Protein AF-A0A9X5C6F0-F1 (afdb_monomer)

Sequence (160 aa):
MSKVSIIMPSYNKELYISQAIDSILRQSFKDFELLIIDDVSSDNSVEIIKSYSDKRIRFFQNKDNLGMASTRNIGLSEAKGEYIALLDADDISTEDRLEKEVLFLDQCKDIDIVFGKFQEIDENNVIKELYHTPLKNPLFIKAKLLVKDVIPNGSCMYRK

Secondary structure (DSSP, 8-state):
--SEEEEEEESS-TTTHHHHHHHHHT-S--SEEEEEEE---SSTHHHHHHH---TTEEEEE-SS--HHHHHHHHHHHH--SSEEEE--TT----TTHHHHHHHHHHH-TT--EEE----EE-TT-PEE----PPP--HHHHHHHHTTS--S-GGGEEEE-

Structure (mmCIF, N/CA/C/O backbone):
data_AF-A0A9X5C6F0-F1
#
_entry.id   AF-A0A9X5C6F0-F1
#
loop_
_atom_site.group_PDB
_atom_site.id
_atom_site.type_symbol
_atom_site.label_atom_id
_atom_site.label_alt_id
_atom_site.label_comp_id
_atom_site.label_asym_id
_atom_site.label_entity_id
_atom_site.label_seq_id
_atom_site.pdbx_PDB_ins_code
_atom_site.Cartn_x
_atom_site.Cartn_y
_atom_site.Cartn_z
_atom_site.occupancy
_atom_site.B_iso_or_equiv
_atom_site.auth_seq_id
_atom_site.auth_comp_id
_atom_site.auth_asym_id
_atom_site.auth_atom_id
_atom_site.pdbx_PDB_model_num
ATOM 1 N N . MET A 1 1 ? -6.712 -15.909 8.824 1.00 74.00 1 MET A N 1
ATOM 2 C CA . MET A 1 1 ? -7.057 -14.726 8.010 1.00 74.00 1 MET A CA 1
ATOM 3 C C . MET A 1 1 ? -6.303 -13.567 8.620 1.00 74.00 1 MET A C 1
ATOM 5 O O . MET A 1 1 ? -6.266 -13.531 9.842 1.00 74.00 1 MET A O 1
ATOM 9 N N . SER A 1 2 ? -5.645 -12.737 7.812 1.00 90.44 2 SER A N 1
ATOM 10 C CA . SER A 1 2 ? -4.896 -11.577 8.315 1.00 90.44 2 SER A CA 1
ATOM 11 C C . SER A 1 2 ? -5.856 -10.465 8.741 1.00 90.44 2 SER A C 1
ATOM 13 O O . SER A 1 2 ? -6.949 -10.382 8.183 1.00 90.44 2 SER A O 1
ATOM 15 N N . LYS A 1 3 ? -5.474 -9.597 9.683 1.00 97.88 3 LYS A N 1
ATOM 16 C CA . LYS A 1 3 ? -6.291 -8.431 10.075 1.00 97.88 3 LYS A CA 1
ATOM 17 C C . LYS A 1 3 ? -6.229 -7.311 9.032 1.00 97.88 3 LYS A C 1
ATOM 19 O O . LYS A 1 3 ? -7.262 -6.731 8.706 1.00 97.88 3 LYS A O 1
ATOM 24 N N . VAL A 1 4 ? -5.043 -7.036 8.485 1.00 98.69 4 VAL A N 1
ATOM 25 C CA . VAL A 1 4 ? -4.812 -5.977 7.484 1.00 98.69 4 VAL A CA 1
ATOM 26 C C . VAL A 1 4 ? -4.348 -6.577 6.154 1.00 98.69 4 VAL A C 1
ATOM 28 O O . VAL A 1 4 ? -3.427 -7.393 6.136 1.00 98.69 4 VAL A O 1
ATOM 31 N N . SER A 1 5 ? -4.929 -6.138 5.039 1.00 98.81 5 SER A N 1
ATOM 32 C CA . SER A 1 5 ? -4.351 -6.308 3.701 1.00 98.81 5 SER A CA 1
ATOM 33 C C . SER A 1 5 ? -3.757 -4.985 3.235 1.00 98.81 5 SER A C 1
ATOM 35 O O . SER A 1 5 ? -4.477 -3.998 3.097 1.00 98.81 5 SER A O 1
ATOM 37 N N . ILE A 1 6 ? -2.455 -4.964 2.967 1.00 98.69 6 ILE A N 1
ATOM 38 C CA . ILE A 1 6 ? -1.789 -3.828 2.330 1.00 98.69 6 ILE A CA 1
ATOM 39 C C . ILE A 1 6 ? -1.828 -4.051 0.820 1.00 98.69 6 ILE A C 1
ATOM 41 O O . ILE A 1 6 ? -1.428 -5.117 0.358 1.00 98.69 6 ILE A O 1
ATOM 45 N N . ILE A 1 7 ? -2.296 -3.067 0.054 1.00 98.56 7 ILE A N 1
ATOM 46 C CA . ILE A 1 7 ? -2.312 -3.112 -1.413 1.00 98.56 7 ILE A CA 1
ATOM 47 C C . ILE A 1 7 ? -1.238 -2.172 -1.949 1.00 98.56 7 ILE A C 1
ATOM 49 O O . ILE A 1 7 ? -1.318 -0.960 -1.739 1.00 98.56 7 ILE A O 1
ATOM 53 N N . MET A 1 8 ? -0.285 -2.746 -2.682 1.00 98.50 8 MET A N 1
ATOM 54 C CA . MET A 1 8 ? 0.844 -2.055 -3.293 1.00 98.50 8 MET A CA 1
ATOM 55 C C . MET A 1 8 ? 0.853 -2.287 -4.811 1.00 98.50 8 MET A C 1
ATOM 57 O O . MET A 1 8 ? 1.352 -3.317 -5.276 1.00 98.50 8 MET A O 1
ATOM 61 N N . PRO A 1 9 ? 0.268 -1.376 -5.610 1.00 98.00 9 PRO A N 1
ATOM 62 C CA . PRO A 1 9 ? 0.422 -1.420 -7.058 1.00 98.00 9 PRO A CA 1
ATOM 63 C C . PRO A 1 9 ? 1.853 -1.015 -7.447 1.00 98.00 9 PRO A C 1
ATOM 65 O O . PRO A 1 9 ? 2.397 -0.054 -6.905 1.00 98.00 9 PRO A O 1
ATOM 68 N N . SER A 1 10 ? 2.448 -1.720 -8.407 1.00 98.19 10 SER A N 1
ATOM 69 C CA . SER A 1 10 ? 3.806 -1.467 -8.898 1.00 98.19 10 SER A CA 1
ATOM 70 C C . SER A 1 10 ? 3.829 -1.377 -10.421 1.00 98.19 10 SER A C 1
ATOM 72 O O . SER A 1 10 ? 3.215 -2.196 -11.098 1.00 98.19 10 SER A O 1
ATOM 74 N N . TYR A 1 11 ? 4.545 -0.391 -10.958 1.00 98.38 11 TYR A N 1
ATOM 75 C CA . TYR A 1 11 ? 4.867 -0.289 -12.382 1.00 98.38 11 TYR A CA 1
ATOM 76 C C . TYR A 1 11 ? 6.162 0.501 -12.560 1.00 98.38 11 TYR A C 1
ATOM 78 O O . TYR A 1 11 ? 6.184 1.704 -12.288 1.00 98.38 11 TYR A O 1
ATOM 86 N N . ASN A 1 12 ? 7.219 -0.172 -13.007 1.00 98.31 12 ASN A N 1
ATOM 87 C CA . ASN A 1 12 ? 8.555 0.384 -13.204 1.00 98.31 12 ASN A CA 1
ATOM 88 C C . ASN A 1 12 ? 9.087 1.156 -11.976 1.00 98.31 12 ASN A C 1
ATOM 90 O O . ASN A 1 12 ? 9.307 2.371 -12.025 1.00 98.31 12 ASN A O 1
ATOM 94 N N . LYS A 1 13 ? 9.211 0.460 -10.840 1.00 97.75 13 LYS A N 1
ATOM 95 C CA . LYS A 1 13 ? 9.610 1.002 -9.532 1.00 97.75 13 LYS A CA 1
ATOM 96 C C . LYS A 1 13 ? 10.895 0.378 -8.986 1.00 97.75 13 LYS A C 1
ATOM 98 O O . LYS A 1 13 ? 11.084 0.373 -7.770 1.00 97.75 13 LYS A O 1
ATOM 103 N N . GLU A 1 14 ? 11.804 -0.098 -9.839 1.00 98.44 14 GLU A N 1
ATOM 104 C CA . GLU A 1 14 ? 13.017 -0.814 -9.407 1.00 98.44 14 GLU A CA 1
ATOM 105 C C . GLU A 1 14 ? 13.866 -0.041 -8.383 1.00 98.44 14 GLU A C 1
ATOM 107 O O . GLU A 1 14 ? 14.478 -0.642 -7.502 1.00 98.44 14 GLU A O 1
ATOM 112 N N . LEU A 1 15 ? 13.857 1.294 -8.453 1.00 97.69 15 LEU A N 1
ATOM 113 C CA . LEU A 1 15 ? 14.629 2.158 -7.557 1.00 97.69 15 LEU A CA 1
ATOM 114 C C . LEU A 1 15 ? 14.079 2.206 -6.123 1.00 97.69 15 LEU A C 1
ATOM 116 O O . LEU A 1 15 ? 14.846 2.438 -5.189 1.00 97.69 15 LEU A O 1
ATOM 120 N N . TYR A 1 16 ? 12.771 2.002 -5.937 1.00 97.94 16 TYR A N 1
ATOM 121 C CA . TYR A 1 16 ? 12.085 2.310 -4.675 1.00 97.94 16 TYR A CA 1
ATOM 122 C C . TYR A 1 16 ? 11.355 1.115 -4.057 1.00 97.94 16 TYR A C 1
ATOM 124 O O . TYR A 1 16 ? 11.218 1.050 -2.834 1.00 97.94 16 TYR A O 1
ATOM 132 N N . ILE A 1 17 ? 10.958 0.129 -4.868 1.00 98.56 17 ILE A N 1
ATOM 133 C CA . ILE A 1 17 ? 10.098 -0.982 -4.440 1.00 98.56 17 ILE A CA 1
ATOM 134 C C . ILE A 1 17 ? 10.681 -1.772 -3.262 1.00 98.56 17 ILE A C 1
ATOM 136 O O . ILE A 1 17 ? 9.945 -2.179 -2.366 1.00 98.56 17 ILE A O 1
ATOM 140 N N . SER A 1 18 ? 12.006 -1.940 -3.206 1.00 98.50 18 SER A N 1
ATOM 141 C CA . SER A 1 18 ? 12.668 -2.621 -2.087 1.00 98.50 18 SER A CA 1
ATOM 142 C C . SER A 1 18 ? 12.469 -1.869 -0.764 1.00 98.50 18 SER A C 1
ATOM 144 O O . SER A 1 18 ? 12.070 -2.466 0.234 1.00 98.50 18 SER A O 1
ATOM 146 N N . GLN A 1 19 ? 12.632 -0.541 -0.763 1.00 98.00 19 GLN A N 1
ATOM 147 C CA . GLN A 1 19 ? 12.424 0.280 0.434 1.00 98.00 19 GLN A CA 1
ATOM 148 C C . GLN A 1 19 ? 10.953 0.293 0.867 1.00 98.00 19 GLN A C 1
ATOM 150 O O . GLN A 1 19 ? 10.661 0.204 2.065 1.00 98.00 19 GLN A O 1
ATOM 155 N N . ALA A 1 20 ? 10.030 0.354 -0.098 1.00 98.38 20 ALA A N 1
ATOM 156 C CA . ALA A 1 20 ? 8.595 0.294 0.160 1.00 98.38 20 ALA A CA 1
ATOM 157 C C . ALA A 1 20 ? 8.211 -1.027 0.851 1.00 98.38 20 ALA A C 1
ATOM 159 O O . ALA A 1 20 ? 7.592 -1.007 1.923 1.00 98.38 20 ALA A O 1
ATOM 160 N N . ILE A 1 21 ? 8.650 -2.170 0.305 1.00 98.75 21 ILE A N 1
ATOM 161 C CA . ILE A 1 21 ? 8.428 -3.502 0.891 1.00 98.75 21 ILE A CA 1
ATOM 162 C C . ILE A 1 21 ? 9.040 -3.579 2.294 1.00 98.75 21 ILE A C 1
ATOM 164 O O . ILE A 1 21 ? 8.347 -3.949 3.245 1.00 98.75 21 ILE A O 1
ATOM 168 N N . ASP A 1 22 ? 10.301 -3.176 2.455 1.00 98.75 22 ASP A N 1
ATOM 169 C CA . ASP A 1 22 ? 11.003 -3.231 3.741 1.00 98.75 22 ASP A CA 1
ATOM 170 C C . ASP A 1 22 ? 10.303 -2.399 4.823 1.00 98.75 22 ASP A C 1
ATOM 172 O O . ASP A 1 22 ? 10.285 -2.789 5.995 1.00 98.75 22 ASP A O 1
ATOM 176 N N . SER A 1 23 ? 9.707 -1.260 4.457 1.00 98.31 23 SER A N 1
ATOM 177 C CA . SER A 1 23 ? 8.950 -0.416 5.391 1.00 98.31 23 SER A CA 1
ATOM 178 C C . SER A 1 23 ? 7.688 -1.110 5.924 1.00 98.31 23 SER A C 1
ATOM 180 O O . SER A 1 23 ? 7.341 -0.963 7.101 1.00 98.31 23 SER A O 1
ATOM 182 N N . ILE A 1 24 ? 7.034 -1.934 5.097 1.00 98.56 24 ILE A N 1
ATOM 183 C CA . ILE A 1 24 ? 5.879 -2.742 5.503 1.00 98.56 24 ILE A CA 1
ATOM 184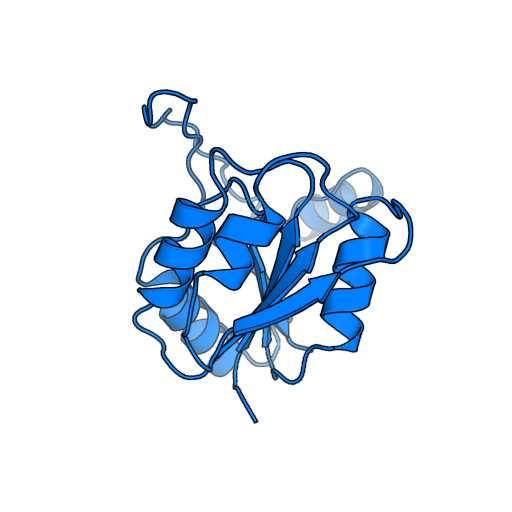 C C . ILE A 1 24 ? 6.318 -3.960 6.316 1.00 98.56 24 ILE A C 1
ATOM 186 O O . ILE A 1 24 ? 5.729 -4.268 7.352 1.00 98.56 24 ILE A O 1
ATOM 190 N N . LEU A 1 25 ? 7.383 -4.652 5.908 1.00 98.62 25 LEU A N 1
ATOM 191 C CA . LEU A 1 25 ? 7.855 -5.834 6.634 1.00 98.62 25 LEU A CA 1
ATOM 192 C C . LEU A 1 25 ? 8.315 -5.507 8.063 1.00 98.62 25 LEU A C 1
ATOM 194 O O . LEU A 1 25 ? 8.165 -6.358 8.954 1.00 98.62 25 LEU A O 1
ATOM 198 N N . ARG A 1 26 ? 8.808 -4.280 8.283 1.00 98.50 26 ARG A N 1
ATOM 199 C CA . ARG A 1 26 ? 9.236 -3.746 9.585 1.00 98.50 26 ARG A CA 1
ATOM 200 C C . ARG A 1 26 ? 8.111 -3.244 10.491 1.00 98.50 26 ARG A C 1
ATOM 202 O O . ARG A 1 26 ? 8.393 -2.998 11.659 1.00 98.50 26 ARG A O 1
ATOM 209 N N . GLN A 1 27 ? 6.861 -3.168 10.025 1.00 98.62 27 GLN A N 1
ATOM 210 C CA . GLN A 1 27 ? 5.735 -2.689 10.843 1.00 98.62 27 GLN A CA 1
ATOM 211 C C . GLN A 1 27 ? 5.657 -3.402 12.200 1.00 98.62 27 GLN A C 1
ATOM 213 O O . GLN A 1 27 ? 5.827 -4.625 12.269 1.00 98.62 27 GLN A O 1
ATOM 218 N N . SER A 1 28 ? 5.393 -2.664 13.280 1.00 98.44 28 SER A N 1
ATOM 219 C CA . SER A 1 28 ? 5.239 -3.202 14.639 1.00 98.44 28 SER A CA 1
ATOM 220 C C . SER A 1 28 ? 4.066 -4.182 14.716 1.00 98.44 28 SER A C 1
ATOM 222 O O . SER A 1 28 ? 4.190 -5.261 15.301 1.00 98.44 28 SER A O 1
ATOM 224 N N . PHE A 1 29 ? 2.969 -3.868 14.026 1.00 98.44 29 PHE A N 1
ATOM 225 C CA . PHE A 1 29 ? 1.824 -4.751 13.840 1.00 98.44 29 PHE A CA 1
ATOM 226 C C . PHE A 1 29 ? 2.158 -5.899 12.877 1.00 98.44 29 PHE A C 1
ATOM 228 O O . PHE A 1 29 ? 2.612 -5.668 11.758 1.00 98.44 29 PHE A O 1
ATOM 235 N N . LYS A 1 30 ? 1.939 -7.152 13.297 1.00 97.75 30 LYS A N 1
ATOM 236 C CA . LYS A 1 30 ? 2.400 -8.341 12.549 1.00 97.75 30 LYS A CA 1
ATOM 237 C C . LYS A 1 30 ? 1.307 -9.106 11.804 1.00 97.75 30 LYS A C 1
ATOM 239 O O . LYS A 1 30 ? 1.643 -9.898 10.925 1.00 97.75 30 LYS A O 1
ATOM 244 N N . ASP A 1 31 ? 0.036 -8.891 12.136 1.00 98.44 31 ASP A N 1
ATOM 245 C CA . ASP A 1 31 ? -1.086 -9.645 11.564 1.00 98.44 31 ASP A CA 1
ATOM 246 C C . ASP A 1 31 ? -1.585 -9.033 10.246 1.00 98.44 31 ASP A C 1
ATOM 248 O O . ASP A 1 31 ? -2.687 -8.487 10.143 1.00 98.44 31 ASP A O 1
ATOM 252 N N . PHE A 1 32 ? -0.737 -9.093 9.224 1.00 98.69 32 PHE A N 1
ATOM 253 C CA . PHE A 1 32 ? -1.036 -8.529 7.917 1.00 98.69 32 PHE A CA 1
ATOM 254 C C . PHE A 1 32 ? -0.630 -9.442 6.759 1.00 98.69 32 PHE A C 1
ATOM 256 O O . PHE A 1 32 ? 0.179 -10.360 6.904 1.00 98.69 32 PHE A O 1
ATOM 263 N N . GLU A 1 33 ? -1.182 -9.154 5.586 1.00 98.69 33 GLU A N 1
ATOM 264 C CA . GLU A 1 33 ? -0.673 -9.606 4.290 1.00 98.69 33 GLU A CA 1
ATOM 265 C C . GLU A 1 33 ? -0.311 -8.399 3.415 1.00 98.69 33 GLU A C 1
ATOM 267 O O . GLU A 1 33 ? -0.994 -7.377 3.453 1.00 98.69 33 GLU A O 1
ATOM 272 N N . LEU A 1 34 ? 0.757 -8.517 2.630 1.00 98.81 34 LEU A N 1
ATOM 273 C CA . LEU A 1 34 ? 1.176 -7.514 1.655 1.00 98.81 34 LEU A CA 1
ATOM 274 C C . LEU A 1 34 ? 0.884 -8.046 0.251 1.00 98.81 34 LEU A C 1
ATOM 276 O O . LEU A 1 34 ? 1.492 -9.019 -0.191 1.00 98.81 34 LEU A O 1
ATOM 280 N N . LEU A 1 35 ? -0.064 -7.416 -0.433 1.00 98.81 35 LEU A N 1
ATOM 281 C CA . LEU A 1 35 ? -0.433 -7.721 -1.808 1.00 98.81 35 LEU A CA 1
ATOM 282 C C . LEU A 1 35 ? 0.323 -6.773 -2.729 1.00 98.81 35 LEU A C 1
ATOM 284 O O . LEU A 1 35 ? 0.052 -5.572 -2.735 1.00 98.81 35 LEU A O 1
ATOM 288 N N . ILE A 1 36 ? 1.252 -7.316 -3.507 1.00 98.75 36 ILE A N 1
ATOM 289 C CA . ILE A 1 36 ? 2.001 -6.553 -4.506 1.00 98.75 36 ILE A CA 1
ATOM 290 C C . ILE A 1 36 ? 1.470 -6.952 -5.874 1.00 98.75 36 ILE A C 1
ATOM 292 O O . ILE A 1 36 ? 1.498 -8.135 -6.219 1.00 98.75 36 ILE A O 1
ATOM 296 N N . ILE A 1 37 ? 0.961 -5.980 -6.627 1.00 98.62 37 ILE A N 1
ATOM 297 C CA . ILE A 1 37 ? 0.375 -6.202 -7.948 1.00 98.62 37 ILE A CA 1
ATOM 298 C C . ILE A 1 37 ? 1.209 -5.429 -8.961 1.00 98.62 37 ILE A C 1
ATOM 300 O O . ILE A 1 37 ? 1.152 -4.201 -9.009 1.00 98.62 37 ILE A O 1
ATOM 304 N N . ASP A 1 38 ? 2.001 -6.157 -9.741 1.00 98.62 38 ASP A N 1
ATOM 305 C CA . ASP A 1 38 ? 2.807 -5.601 -10.821 1.00 98.62 38 ASP A CA 1
ATOM 306 C C . ASP A 1 38 ? 1.979 -5.418 -12.095 1.00 98.62 38 ASP A C 1
ATOM 308 O O . ASP A 1 38 ? 1.333 -6.352 -12.575 1.00 98.62 38 ASP A O 1
ATOM 312 N N . ASP A 1 39 ? 2.025 -4.216 -12.657 1.00 98.25 39 ASP A N 1
ATOM 313 C CA . ASP A 1 39 ? 1.294 -3.825 -13.857 1.00 98.25 39 ASP A CA 1
ATOM 314 C C . ASP A 1 39 ? 2.161 -3.946 -15.116 1.00 98.25 39 ASP A C 1
ATOM 316 O O . ASP A 1 39 ? 2.306 -2.992 -15.880 1.00 98.25 39 ASP A O 1
ATOM 320 N N . VAL A 1 40 ? 2.762 -5.129 -15.292 1.00 98.00 40 VAL A N 1
ATOM 321 C CA . VAL A 1 40 ? 3.685 -5.499 -16.380 1.00 98.00 40 VAL A CA 1
ATOM 322 C C . VAL A 1 40 ? 4.925 -4.605 -16.468 1.00 98.00 40 VAL A C 1
ATOM 324 O O . VAL A 1 40 ? 5.229 -4.038 -17.519 1.00 98.00 40 VAL A O 1
ATOM 327 N N . SER A 1 41 ? 5.666 -4.489 -15.362 1.00 98.25 41 SER A N 1
ATOM 328 C CA . SER A 1 41 ? 6.931 -3.745 -15.361 1.00 98.25 41 SER A CA 1
ATOM 329 C C . SER A 1 41 ? 7.934 -4.325 -16.364 1.00 98.25 41 SER A C 1
ATOM 331 O O . SER A 1 41 ? 8.031 -5.538 -16.556 1.00 98.25 41 SER A O 1
ATOM 333 N N . SER A 1 42 ? 8.692 -3.430 -16.994 1.00 98.06 42 SER A N 1
ATOM 334 C CA . SER A 1 42 ? 9.773 -3.741 -17.936 1.00 98.06 42 SER A CA 1
ATOM 335 C C . SER A 1 42 ? 11.172 -3.566 -17.336 1.00 98.06 42 SER A C 1
ATOM 337 O O . SER A 1 42 ? 12.161 -3.856 -18.005 1.00 98.06 42 SER A O 1
ATOM 339 N N . ASP A 1 43 ? 11.251 -3.021 -16.123 1.00 98.44 43 ASP A N 1
ATOM 340 C CA . ASP A 1 43 ? 12.477 -2.865 -15.339 1.00 98.44 43 ASP A CA 1
ATOM 341 C C . ASP A 1 43 ? 12.666 -4.047 -14.362 1.00 98.44 43 ASP A C 1
ATOM 343 O O . ASP A 1 43 ? 11.931 -5.032 -14.430 1.00 98.44 43 ASP A O 1
ATOM 347 N N . ASN A 1 44 ? 13.619 -3.956 -13.426 1.00 98.50 44 ASN 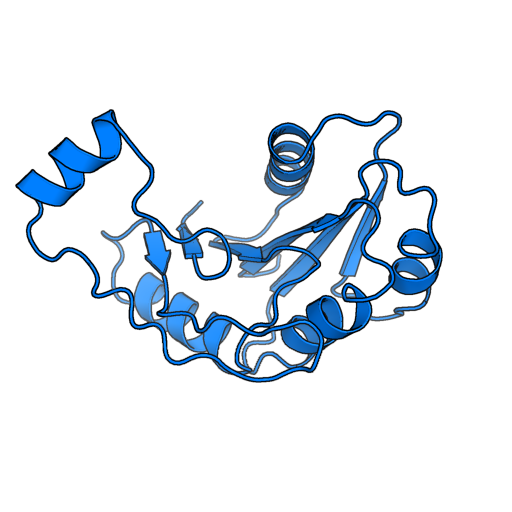A N 1
ATOM 348 C CA . ASN A 1 44 ? 13.897 -5.048 -12.483 1.00 98.50 44 ASN A CA 1
ATOM 349 C C . ASN A 1 44 ? 12.892 -5.165 -11.316 1.00 98.50 44 ASN A C 1
ATOM 351 O O . ASN A 1 44 ? 13.158 -5.881 -10.345 1.00 98.50 44 ASN A O 1
ATOM 355 N N . SER A 1 45 ? 11.756 -4.455 -11.341 1.00 98.62 45 SER A N 1
ATOM 356 C CA . SER A 1 45 ? 10.797 -4.456 -10.223 1.00 98.62 45 SER A CA 1
ATOM 357 C C . SER A 1 45 ? 10.331 -5.864 -9.866 1.00 98.62 45 SER A C 1
ATOM 359 O O . SER A 1 45 ? 10.273 -6.225 -8.691 1.00 98.62 45 SER A O 1
ATOM 361 N N . VAL A 1 46 ? 10.017 -6.678 -10.874 1.00 98.62 46 VAL A N 1
ATOM 362 C CA . VAL A 1 46 ? 9.466 -8.027 -10.689 1.00 98.62 46 VAL A CA 1
ATOM 363 C C . VAL A 1 46 ? 10.498 -8.953 -10.054 1.00 98.62 46 VAL A C 1
ATOM 365 O O . VAL A 1 46 ? 10.167 -9.724 -9.151 1.00 98.62 46 VAL A O 1
ATOM 368 N N . GLU A 1 47 ? 11.746 -8.875 -10.501 1.00 98.75 47 GLU A N 1
ATOM 369 C CA . GLU A 1 47 ? 12.881 -9.621 -9.969 1.00 98.75 47 GLU A CA 1
ATOM 370 C C . GLU A 1 47 ? 13.133 -9.247 -8.508 1.00 98.75 47 GLU A C 1
ATOM 372 O O . GLU A 1 47 ? 13.274 -10.136 -7.665 1.00 98.75 47 GLU A O 1
ATOM 377 N N . ILE A 1 48 ? 13.115 -7.947 -8.192 1.00 98.75 48 ILE A N 1
ATOM 378 C CA . ILE A 1 48 ? 13.270 -7.449 -6.821 1.00 98.75 48 ILE A CA 1
ATOM 379 C C . ILE A 1 48 ? 12.139 -7.979 -5.941 1.00 98.75 48 ILE A C 1
ATOM 381 O O . ILE A 1 48 ? 12.417 -8.569 -4.898 1.00 98.75 48 ILE A O 1
ATOM 385 N N . ILE A 1 49 ? 10.877 -7.856 -6.365 1.00 98.69 49 ILE A N 1
ATOM 386 C CA . ILE A 1 49 ? 9.722 -8.338 -5.592 1.00 98.69 49 ILE A CA 1
ATOM 387 C C . ILE A 1 49 ? 9.829 -9.847 -5.335 1.00 98.69 49 ILE A C 1
ATOM 389 O O . ILE A 1 49 ? 9.655 -10.299 -4.204 1.00 98.69 49 ILE A O 1
ATOM 393 N N . LYS A 1 50 ? 10.159 -10.634 -6.366 1.00 98.38 50 LYS A N 1
ATOM 394 C CA . LYS A 1 50 ? 10.297 -12.096 -6.261 1.00 98.38 50 LYS A CA 1
ATOM 395 C C . LYS A 1 50 ? 11.489 -12.543 -5.412 1.00 98.38 50 LYS A C 1
ATOM 397 O O . LYS A 1 50 ? 11.513 -13.698 -4.994 1.00 98.38 50 LYS A O 1
ATOM 402 N N . SER A 1 51 ? 12.460 -11.667 -5.149 1.00 98.50 51 SER A N 1
ATOM 403 C CA . SER A 1 51 ? 13.594 -11.978 -4.270 1.00 98.50 51 SER A CA 1
ATOM 404 C C . SER A 1 51 ? 13.204 -12.068 -2.786 1.00 98.50 51 SER A C 1
ATOM 406 O O . SER A 1 51 ? 13.905 -12.711 -2.003 1.00 98.50 51 SER A O 1
ATOM 408 N N . TYR A 1 52 ? 12.067 -11.483 -2.392 1.00 98.56 52 TYR A N 1
ATOM 409 C CA . TYR A 1 52 ? 11.573 -11.536 -1.021 1.00 98.56 52 TYR A CA 1
ATOM 410 C C . TYR A 1 52 ? 10.921 -12.886 -0.693 1.00 98.56 52 TYR A C 1
ATOM 412 O O . TYR A 1 52 ? 9.959 -13.308 -1.330 1.00 98.56 52 TYR A O 1
ATOM 420 N N . SER A 1 53 ? 11.390 -13.538 0.375 1.00 97.62 53 SER A N 1
ATOM 421 C CA . SER A 1 53 ? 10.876 -14.837 0.839 1.00 97.62 53 SER A CA 1
ATOM 422 C C . SER A 1 53 ? 9.872 -14.745 1.999 1.00 97.62 53 SER A C 1
ATOM 424 O O . SER A 1 53 ? 9.562 -15.760 2.629 1.00 97.62 53 SER A O 1
ATOM 426 N N . ASP A 1 54 ? 9.404 -13.545 2.356 1.00 98.31 54 ASP A N 1
ATOM 427 C CA . ASP A 1 54 ? 8.466 -13.368 3.467 1.00 98.31 54 ASP A CA 1
ATOM 428 C C . ASP A 1 54 ? 7.080 -13.913 3.095 1.00 98.31 54 ASP A C 1
ATOM 430 O O . ASP A 1 54 ? 6.434 -13.452 2.156 1.00 98.31 54 ASP A O 1
ATOM 434 N N . LYS A 1 55 ? 6.593 -14.882 3.876 1.00 97.56 55 LYS A N 1
ATOM 435 C CA . LYS A 1 55 ? 5.304 -15.557 3.652 1.00 97.56 55 LYS A CA 1
ATOM 436 C C . LYS A 1 55 ? 4.078 -14.637 3.710 1.00 97.56 55 LYS A C 1
ATOM 438 O O . LYS A 1 55 ? 2.988 -15.070 3.343 1.00 97.56 55 LYS A O 1
ATOM 443 N N . ARG A 1 56 ? 4.217 -13.418 4.243 1.00 98.25 56 ARG A N 1
ATOM 444 C CA . ARG A 1 56 ? 3.148 -12.408 4.272 1.00 98.25 56 ARG A CA 1
ATOM 445 C C . ARG A 1 56 ? 2.957 -11.747 2.908 1.00 98.25 56 ARG A C 1
ATOM 447 O O . ARG A 1 56 ? 1.916 -11.130 2.698 1.00 98.25 56 ARG A O 1
ATOM 454 N N . ILE A 1 57 ? 3.929 -11.864 2.002 1.00 98.69 57 ILE A N 1
ATOM 455 C CA . ILE A 1 57 ? 3.868 -11.281 0.664 1.00 98.69 57 ILE A CA 1
ATOM 456 C C . ILE A 1 57 ? 3.108 -12.219 -0.273 1.00 98.69 57 ILE A C 1
ATOM 458 O O . ILE A 1 57 ? 3.412 -13.406 -0.387 1.00 98.69 57 ILE A O 1
ATOM 462 N N . ARG A 1 58 ? 2.129 -11.662 -0.983 1.00 98.50 58 ARG A N 1
ATOM 463 C CA . ARG A 1 58 ? 1.444 -12.302 -2.107 1.00 98.50 58 ARG A CA 1
ATOM 464 C C . ARG A 1 58 ? 1.676 -11.441 -3.340 1.00 98.50 58 ARG A C 1
ATOM 466 O O . ARG A 1 58 ? 1.220 -10.302 -3.400 1.00 98.50 58 ARG A O 1
ATOM 473 N N . PHE A 1 59 ? 2.391 -11.999 -4.307 1.00 98.56 59 PHE A N 1
ATOM 474 C CA . PHE A 1 59 ?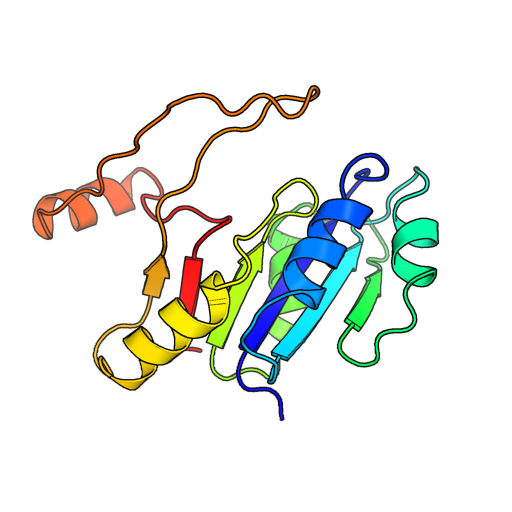 2.703 -11.327 -5.559 1.00 98.56 59 PHE A CA 1
ATOM 475 C C . PHE A 1 59 ? 1.716 -11.722 -6.658 1.00 98.56 59 PHE A C 1
ATOM 477 O O . PHE A 1 59 ? 1.439 -12.906 -6.859 1.00 98.56 59 PHE A O 1
ATOM 484 N N . PHE A 1 60 ? 1.239 -10.722 -7.390 1.00 98.50 60 PHE A N 1
ATOM 485 C CA . PHE A 1 60 ? 0.421 -10.861 -8.584 1.00 98.50 60 PHE A CA 1
ATOM 486 C C . PHE A 1 60 ? 1.047 -10.048 -9.706 1.00 98.50 60 PHE A C 1
ATOM 488 O O . PHE A 1 60 ? 1.622 -8.989 -9.469 1.00 98.50 60 PHE A O 1
ATOM 495 N N . GLN A 1 61 ? 0.895 -10.532 -10.930 1.00 98.31 61 GLN A N 1
ATOM 496 C CA . GLN A 1 61 ? 1.330 -9.817 -12.117 1.00 98.31 61 GLN A CA 1
ATOM 497 C C . GLN A 1 61 ? 0.173 -9.768 -13.107 1.00 98.31 61 GLN A C 1
ATOM 499 O O . GLN A 1 61 ? -0.428 -10.804 -13.416 1.00 98.31 61 GLN A O 1
ATOM 504 N N . ASN A 1 62 ? -0.152 -8.567 -13.576 1.00 98.19 62 ASN A N 1
ATOM 505 C CA . ASN A 1 62 ? -1.146 -8.373 -14.620 1.00 98.19 62 ASN 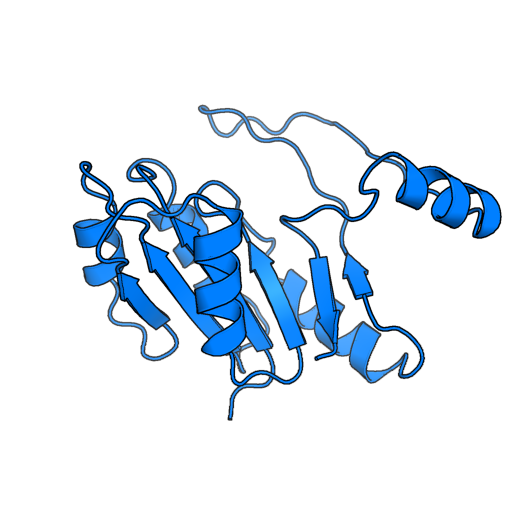A CA 1
ATOM 506 C C . ASN A 1 62 ? -0.650 -8.968 -15.943 1.00 98.19 62 ASN A C 1
ATOM 508 O O . ASN A 1 62 ? 0.541 -9.196 -16.145 1.00 98.19 62 ASN A O 1
ATOM 512 N N . LYS A 1 63 ? -1.585 -9.245 -16.856 1.00 97.31 63 LYS A N 1
ATOM 513 C CA . LYS A 1 63 ? -1.252 -9.729 -18.206 1.00 97.31 63 LYS A CA 1
ATOM 514 C C . LYS A 1 63 ? -0.906 -8.595 -19.166 1.00 97.31 63 LYS A C 1
ATOM 516 O O . LYS A 1 63 ? -0.113 -8.799 -20.075 1.00 97.31 63 LYS A O 1
ATOM 521 N N . ASP A 1 64 ? -1.496 -7.431 -18.929 1.00 97.06 64 ASP A N 1
ATOM 522 C CA . ASP A 1 64 ? -1.380 -6.214 -19.723 1.00 97.06 64 ASP A CA 1
ATOM 523 C C . ASP A 1 64 ? -1.281 -5.023 -18.762 1.00 97.06 64 ASP A C 1
ATOM 525 O O . ASP A 1 64 ? -1.630 -5.159 -17.589 1.00 97.06 64 ASP A O 1
ATOM 529 N N . ASN A 1 65 ? -0.850 -3.858 -19.250 1.00 97.12 65 ASN A N 1
ATOM 530 C CA . ASN A 1 65 ? -0.854 -2.635 -18.448 1.00 97.12 65 ASN A CA 1
ATOM 531 C C . ASN A 1 65 ? -2.295 -2.121 -18.306 1.00 97.12 65 ASN A C 1
ATOM 533 O O . ASN A 1 65 ? -2.921 -1.731 -19.294 1.00 97.12 65 ASN A O 1
ATOM 537 N N . LEU A 1 66 ? -2.831 -2.151 -17.087 1.00 96.75 66 LEU A N 1
ATOM 538 C CA . LEU A 1 66 ? -4.214 -1.779 -16.772 1.00 96.75 66 LEU A CA 1
ATOM 539 C C . LEU A 1 66 ? -4.329 -0.388 -16.136 1.00 96.75 66 LEU A C 1
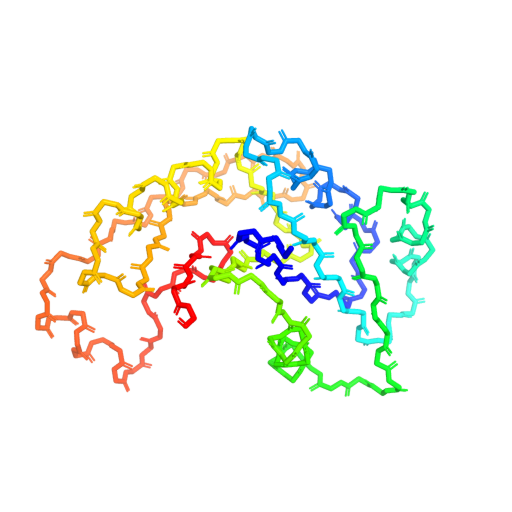ATOM 541 O O . LEU A 1 66 ? -5.442 0.127 -15.957 1.00 96.75 66 LEU A O 1
ATOM 545 N N . GLY A 1 67 ? -3.194 0.205 -15.770 1.00 95.81 67 GLY A N 1
ATOM 546 C CA . GLY A 1 67 ? -3.101 1.438 -15.015 1.00 95.81 67 GLY A CA 1
ATOM 547 C C . GLY A 1 67 ? -3.365 1.244 -13.519 1.00 95.81 67 GLY A C 1
ATOM 548 O O . GLY A 1 67 ? -4.005 0.292 -13.065 1.00 95.81 67 GLY A O 1
ATOM 549 N N . MET A 1 68 ? -2.915 2.222 -12.729 1.00 92.75 68 MET A N 1
ATOM 550 C CA . MET A 1 68 ? -2.899 2.162 -11.261 1.00 92.75 68 MET A CA 1
ATOM 551 C C . MET A 1 68 ? -4.255 1.808 -10.628 1.00 92.75 68 MET A C 1
ATOM 553 O O . MET A 1 68 ? -4.303 1.002 -9.702 1.00 92.75 68 MET A O 1
ATOM 557 N N . ALA A 1 69 ? -5.357 2.399 -11.100 1.00 94.06 69 ALA A N 1
ATOM 558 C CA . ALA A 1 69 ? -6.679 2.178 -10.509 1.00 94.06 69 ALA A CA 1
ATOM 559 C C . ALA A 1 69 ? -7.150 0.724 -10.679 1.00 94.06 69 ALA A C 1
ATOM 561 O O . ALA A 1 69 ? -7.582 0.091 -9.717 1.00 94.06 69 ALA A O 1
ATOM 562 N N . SER A 1 70 ? -7.019 0.176 -11.888 1.00 97.50 70 SER A N 1
ATOM 563 C CA . SER A 1 70 ? -7.384 -1.210 -12.194 1.00 97.50 70 SER A CA 1
ATOM 564 C C . SER A 1 70 ? -6.498 -2.198 -11.435 1.00 97.50 70 SER A C 1
ATOM 566 O O . SER A 1 70 ? -7.002 -3.136 -10.821 1.00 97.50 70 SER A O 1
ATOM 568 N N . THR A 1 71 ? -5.191 -1.936 -11.394 1.00 97.81 71 THR A N 1
ATOM 569 C CA . THR A 1 71 ? -4.204 -2.719 -10.637 1.00 97.81 71 THR A CA 1
ATOM 570 C C . THR A 1 71 ? -4.524 -2.743 -9.141 1.00 97.81 71 THR A C 1
ATOM 572 O O . THR A 1 71 ? -4.507 -3.800 -8.510 1.00 97.81 71 THR A O 1
ATOM 575 N N . ARG A 1 72 ? -4.924 -1.601 -8.567 1.00 96.06 72 ARG A N 1
ATOM 576 C CA . ARG A 1 72 ? -5.363 -1.514 -7.166 1.00 96.06 72 ARG A CA 1
ATOM 577 C C . ARG A 1 72 ? -6.665 -2.282 -6.919 1.00 96.06 72 ARG A C 1
ATOM 579 O O . ARG A 1 72 ? -6.777 -2.965 -5.904 1.00 96.06 72 ARG A O 1
ATOM 586 N N . ASN A 1 73 ? -7.620 -2.226 -7.850 1.00 97.44 73 ASN A N 1
ATOM 587 C CA . ASN A 1 73 ? -8.882 -2.968 -7.751 1.00 97.44 73 ASN A CA 1
ATOM 588 C C . ASN A 1 73 ? -8.674 -4.490 -7.754 1.00 97.44 73 ASN A C 1
ATOM 590 O O . ASN A 1 73 ? -9.368 -5.199 -7.026 1.00 97.44 73 ASN A O 1
ATOM 594 N N . ILE A 1 74 ? -7.695 -4.993 -8.513 1.00 98.12 74 ILE A N 1
ATOM 595 C CA . ILE A 1 74 ? -7.293 -6.406 -8.449 1.00 98.12 74 ILE A CA 1
ATOM 596 C C . ILE A 1 74 ? -6.798 -6.737 -7.039 1.00 98.12 74 ILE A C 1
ATOM 598 O O . ILE A 1 74 ? -7.297 -7.678 -6.421 1.00 98.12 74 ILE A O 1
ATOM 602 N N . GLY A 1 75 ? -5.909 -5.910 -6.483 1.00 97.75 75 GLY A N 1
ATOM 603 C CA . GLY A 1 75 ? -5.458 -6.054 -5.098 1.00 97.75 75 GLY A CA 1
ATOM 604 C C . GLY A 1 75 ? -6.609 -6.071 -4.089 1.00 97.75 75 GLY A C 1
ATOM 605 O O . GLY A 1 75 ? -6.633 -6.911 -3.193 1.00 97.75 75 GLY A O 1
ATOM 606 N N . LEU A 1 76 ? -7.610 -5.207 -4.270 1.00 97.56 76 LEU A N 1
ATOM 607 C CA . LEU A 1 76 ? -8.790 -5.154 -3.404 1.00 97.56 76 LEU A CA 1
ATOM 608 C C . LEU A 1 76 ? -9.627 -6.437 -3.483 1.00 97.56 76 LEU A C 1
ATOM 610 O O . LEU A 1 76 ? -10.123 -6.913 -2.462 1.00 97.56 76 LEU A O 1
ATOM 614 N N . SER A 1 77 ? -9.763 -7.014 -4.678 1.00 98.00 77 SER A N 1
ATOM 615 C CA . SER A 1 77 ? -10.480 -8.280 -4.870 1.00 98.00 77 SER A CA 1
ATOM 616 C C . SER A 1 77 ? -9.768 -9.471 -4.216 1.00 98.00 77 SER A C 1
ATOM 618 O O . SER A 1 77 ? -10.420 -10.395 -3.733 1.00 98.00 77 SER A O 1
ATOM 620 N N . GLU A 1 78 ? -8.437 -9.409 -4.125 1.00 98.06 78 GLU A N 1
ATOM 621 C CA . GLU A 1 78 ? -7.585 -10.443 -3.528 1.00 98.06 78 GLU A CA 1
ATOM 622 C C . GLU A 1 78 ? -7.407 -10.300 -2.006 1.00 98.06 78 GLU A C 1
ATOM 624 O O . GLU A 1 78 ? -6.924 -11.233 -1.345 1.00 98.06 78 GLU A O 1
ATOM 629 N N . ALA A 1 79 ? -7.786 -9.147 -1.450 1.00 98.12 79 ALA A N 1
ATOM 630 C 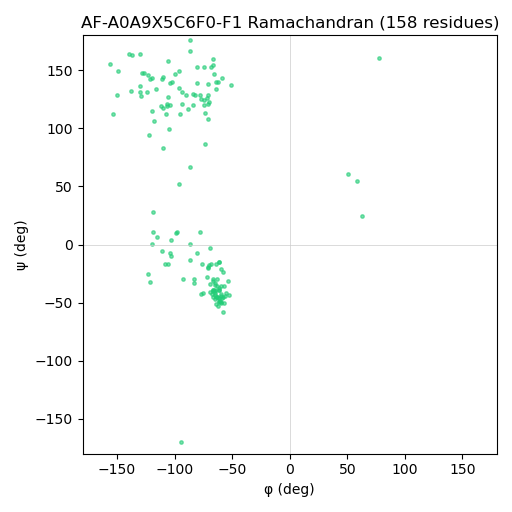CA . ALA A 1 79 ? -7.627 -8.792 -0.046 1.00 98.12 79 ALA A CA 1
ATOM 631 C C . ALA A 1 79 ? 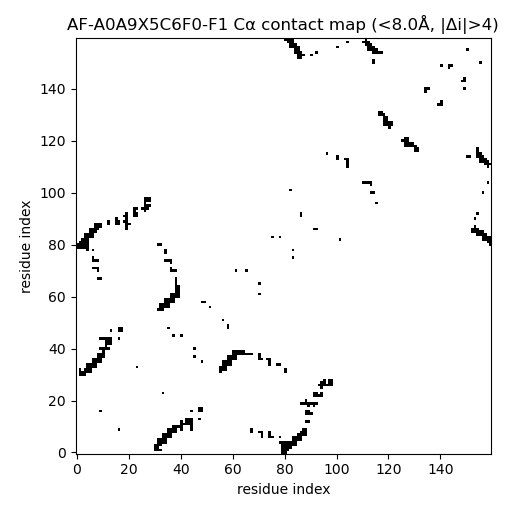-8.553 -9.576 0.888 1.00 98.12 79 ALA A C 1
ATOM 633 O O . ALA A 1 79 ? -9.777 -9.611 0.716 1.00 98.12 79 ALA A O 1
ATOM 634 N N . LYS A 1 80 ? -7.957 -10.173 1.925 1.00 97.56 80 LYS A N 1
ATOM 635 C CA . LYS A 1 80 ? -8.628 -11.009 2.932 1.00 97.56 80 LYS A CA 1
ATOM 636 C C . LYS A 1 80 ? -8.691 -10.356 4.314 1.00 97.56 80 LYS A C 1
ATOM 638 O O . LYS A 1 80 ? -9.300 -10.935 5.209 1.00 97.56 80 LYS A O 1
ATOM 643 N N . GLY A 1 81 ? -8.060 -9.200 4.480 1.00 97.62 81 GLY A N 1
ATOM 644 C CA . GLY A 1 81 ? -8.067 -8.396 5.690 1.00 97.62 81 GLY A CA 1
ATOM 645 C C . GLY A 1 81 ? -9.428 -7.781 5.983 1.00 97.62 81 GLY A C 1
ATOM 646 O O . GLY A 1 81 ? -10.216 -7.513 5.074 1.00 97.62 81 GLY A O 1
ATOM 647 N N . GLU A 1 82 ? -9.677 -7.541 7.267 1.00 97.62 82 GLU A N 1
ATOM 648 C CA . GLU A 1 82 ? -10.775 -6.690 7.740 1.00 97.62 82 GLU A CA 1
ATOM 649 C C . GLU A 1 82 ? -10.508 -5.222 7.390 1.00 97.62 82 GLU A C 1
ATOM 651 O O . GLU A 1 82 ? -11.427 -4.469 7.071 1.00 97.62 82 GLU A O 1
ATOM 656 N N . TYR A 1 83 ? -9.233 -4.834 7.421 1.00 98.44 83 TYR A N 1
ATOM 657 C CA . TYR A 1 83 ? -8.777 -3.510 7.040 1.00 98.44 83 TYR A CA 1
ATOM 658 C C . TYR A 1 83 ? -7.967 -3.550 5.750 1.00 98.44 83 TYR A C 1
ATOM 660 O O . TYR A 1 83 ? -7.168 -4.463 5.529 1.00 98.44 83 TYR A O 1
ATOM 668 N N . ILE A 1 84 ? -8.141 -2.525 4.922 1.00 98.44 84 ILE A N 1
ATOM 669 C CA . ILE A 1 84 ? -7.373 -2.303 3.699 1.00 98.44 84 ILE A CA 1
ATOM 670 C C . ILE A 1 84 ? -6.469 -1.102 3.917 1.00 98.44 84 ILE A C 1
ATOM 672 O O . ILE A 1 84 ? -6.967 0.002 4.102 1.00 98.44 84 ILE A O 1
ATOM 676 N N . ALA A 1 85 ? -5.157 -1.292 3.868 1.00 98.00 85 ALA A N 1
ATOM 677 C CA . ALA A 1 85 ? -4.201 -0.192 3.858 1.00 98.00 85 ALA A CA 1
ATOM 678 C C . ALA A 1 85 ? -3.645 -0.002 2.446 1.00 98.00 85 ALA A C 1
ATOM 680 O O . ALA A 1 85 ? -3.351 -0.972 1.743 1.00 98.00 85 ALA A O 1
ATOM 681 N N . LEU A 1 86 ? -3.491 1.248 2.026 1.00 96.88 86 LEU A N 1
ATOM 682 C CA . LEU A 1 86 ? -2.857 1.578 0.753 1.00 96.88 86 LEU A CA 1
ATOM 683 C C . LEU A 1 86 ? -1.423 2.051 0.995 1.00 96.88 86 LEU A C 1
ATOM 685 O O . LEU A 1 86 ? -1.163 2.789 1.948 1.00 96.88 86 LEU A O 1
ATOM 689 N N . LEU A 1 87 ? -0.504 1.626 0.133 1.00 97.12 87 LEU A N 1
ATOM 690 C CA . LEU A 1 87 ? 0.850 2.166 0.051 1.00 97.12 87 LEU A CA 1
ATOM 691 C C . LEU A 1 87 ? 1.332 2.045 -1.396 1.00 97.12 87 LEU A C 1
ATOM 693 O O . LEU A 1 87 ? 1.237 0.963 -1.971 1.00 97.12 87 LEU A O 1
ATOM 697 N N . ASP A 1 88 ? 1.829 3.130 -1.981 1.00 95.56 88 ASP A N 1
ATOM 698 C CA . ASP A 1 88 ? 2.384 3.091 -3.333 1.00 95.56 88 ASP A CA 1
ATOM 699 C C . ASP A 1 88 ? 3.826 2.549 -3.313 1.00 95.56 88 ASP A C 1
ATOM 701 O O . ASP A 1 88 ? 4.525 2.608 -2.302 1.00 95.56 88 ASP A O 1
ATOM 705 N N . ALA A 1 89 ? 4.261 1.947 -4.422 1.00 97.25 89 ALA A N 1
ATOM 706 C CA . ALA A 1 89 ? 5.546 1.243 -4.530 1.00 97.25 89 ALA A CA 1
ATOM 707 C C . ALA A 1 89 ? 6.795 2.154 -4.476 1.00 97.25 89 ALA A C 1
ATOM 709 O O . ALA A 1 89 ? 7.921 1.658 -4.510 1.00 97.25 89 ALA A O 1
ATOM 710 N N . ASP A 1 90 ? 6.604 3.469 -4.405 1.00 95.88 90 ASP A N 1
ATOM 711 C CA . ASP A 1 90 ? 7.619 4.505 -4.208 1.00 95.88 90 ASP A CA 1
ATOM 712 C C . ASP A 1 90 ? 7.479 5.280 -2.888 1.00 95.88 90 ASP A C 1
ATOM 714 O O . ASP A 1 90 ? 8.252 6.204 -2.643 1.00 95.88 90 ASP A O 1
ATOM 718 N N . ASP A 1 91 ? 6.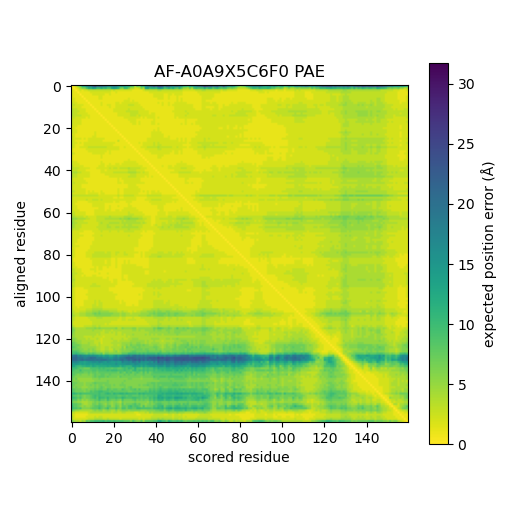568 4.860 -2.008 1.00 95.81 91 ASP A N 1
ATOM 719 C CA . ASP A 1 91 ? 6.386 5.435 -0.676 1.00 95.81 91 ASP A CA 1
ATOM 720 C C . ASP A 1 91 ? 6.939 4.522 0.432 1.00 95.81 91 ASP A C 1
ATOM 722 O O . ASP A 1 91 ? 7.029 3.298 0.300 1.00 95.81 91 ASP A O 1
ATOM 726 N N . ILE A 1 92 ? 7.233 5.116 1.592 1.00 96.00 92 ILE A N 1
ATOM 727 C CA . ILE A 1 92 ? 7.612 4.396 2.816 1.00 96.00 92 ILE A CA 1
ATOM 728 C C . ILE A 1 92 ? 6.656 4.711 3.969 1.00 96.00 92 ILE A C 1
ATOM 730 O O . ILE A 1 92 ? 6.208 5.843 4.145 1.00 96.00 92 ILE A O 1
ATOM 734 N N . SER A 1 93 ? 6.356 3.706 4.794 1.00 95.94 93 SER A N 1
ATOM 735 C CA . SER A 1 93 ? 5.567 3.881 6.023 1.00 95.94 93 SER A CA 1
ATOM 736 C C . SER A 1 93 ? 6.450 3.956 7.270 1.00 95.94 93 SER A C 1
ATOM 738 O O . SER A 1 93 ? 7.463 3.264 7.366 1.00 95.94 93 SER A O 1
ATOM 740 N N . THR A 1 94 ? 6.035 4.745 8.268 1.00 95.50 94 THR A N 1
ATOM 741 C CA . THR A 1 94 ? 6.634 4.684 9.612 1.00 95.50 94 THR A CA 1
ATOM 742 C C . THR A 1 94 ? 6.329 3.335 10.251 1.00 95.50 94 THR A C 1
ATOM 744 O O . THR A 1 94 ? 5.260 2.774 10.019 1.00 95.50 94 THR A O 1
ATOM 747 N N . GLU A 1 95 ? 7.247 2.804 11.061 1.00 97.81 95 GLU A N 1
ATOM 748 C CA . GLU A 1 95 ? 7.157 1.437 11.610 1.00 97.81 95 GLU A CA 1
ATOM 749 C C . GLU A 1 95 ? 5.904 1.188 12.470 1.00 97.81 95 GLU A C 1
ATOM 751 O O . GLU A 1 95 ? 5.496 0.047 12.645 1.00 97.81 95 GLU A O 1
ATOM 756 N N . ASP A 1 96 ? 5.273 2.239 12.986 1.00 97.56 96 ASP A N 1
ATOM 757 C CA . ASP A 1 96 ? 4.123 2.190 13.891 1.00 97.56 96 ASP A CA 1
ATOM 758 C C . ASP A 1 96 ? 2.774 2.512 13.222 1.00 97.56 96 ASP A C 1
ATOM 760 O O . ASP A 1 96 ? 1.748 2.587 13.905 1.00 97.56 96 ASP A O 1
ATOM 764 N N . ARG A 1 97 ? 2.753 2.722 11.898 1.00 97.44 97 ARG A N 1
ATOM 765 C CA . ARG A 1 97 ? 1.553 3.145 11.162 1.00 97.44 97 ARG A CA 1
ATOM 766 C C . ARG A 1 97 ? 0.398 2.162 11.348 1.00 97.44 97 ARG A C 1
ATOM 768 O O . ARG A 1 97 ? -0.663 2.559 11.829 1.00 97.44 97 ARG A O 1
ATOM 775 N N . LEU A 1 98 ? 0.603 0.892 10.982 1.00 98.25 98 LEU A N 1
ATOM 776 C CA . LEU A 1 98 ? -0.477 -0.100 10.985 1.00 98.25 98 LEU A CA 1
ATOM 777 C C . LEU A 1 98 ? -1.046 -0.313 12.391 1.00 98.25 98 LEU A C 1
ATOM 779 O O . LEU A 1 98 ? -2.255 -0.425 12.553 1.00 98.25 98 LEU A O 1
ATOM 783 N N . GLU A 1 99 ? -0.190 -0.333 13.415 1.00 98.38 99 GLU A N 1
ATOM 784 C CA . GLU A 1 99 ? -0.616 -0.487 14.810 1.00 98.38 99 GLU A CA 1
ATOM 785 C C . GLU A 1 99 ? -1.533 0.659 15.250 1.00 98.38 99 GLU A C 1
ATOM 787 O O . GLU A 1 99 ? -2.596 0.416 15.823 1.00 98.38 99 GLU A O 1
ATOM 792 N N . LYS A 1 100 ? -1.156 1.904 14.937 1.00 98.00 100 LYS A N 1
ATOM 793 C CA . LYS A 1 100 ? -1.949 3.094 15.267 1.00 98.00 100 LYS A CA 1
ATOM 794 C C . LYS A 1 100 ? -3.294 3.112 14.547 1.00 98.00 100 LYS A C 1
ATOM 796 O O . LYS A 1 100 ? -4.312 3.410 15.172 1.00 98.00 100 LYS A O 1
ATOM 801 N N . GLU A 1 101 ? -3.301 2.807 13.253 1.00 98.00 101 GLU A N 1
ATOM 802 C CA . GLU A 1 101 ? -4.515 2.813 12.431 1.00 98.00 101 GLU A CA 1
ATOM 803 C C . GLU A 1 101 ? -5.489 1.708 12.864 1.00 98.00 101 GLU A C 1
ATOM 805 O O . GLU A 1 101 ? -6.670 1.987 13.085 1.00 98.00 101 GLU A O 1
ATOM 810 N N . VAL A 1 102 ? -4.987 0.487 13.091 1.00 98.25 102 VAL A N 1
ATOM 811 C CA . VAL A 1 102 ? -5.787 -0.643 13.593 1.00 98.25 102 VAL A CA 1
ATOM 812 C C . VAL A 1 102 ? -6.366 -0.336 14.969 1.00 98.25 102 VAL A C 1
ATOM 814 O O . VAL A 1 102 ? -7.566 -0.514 15.166 1.00 98.25 102 VAL A O 1
ATOM 817 N N . LEU A 1 103 ? -5.551 0.153 15.911 1.00 98.00 103 LEU A N 1
ATOM 818 C CA . LEU A 1 103 ? -6.010 0.478 17.264 1.00 98.00 103 LEU A CA 1
ATOM 819 C C . LEU A 1 103 ? -7.141 1.511 17.237 1.00 98.00 103 LEU A C 1
ATOM 821 O O . LEU A 1 103 ? -8.148 1.344 17.925 1.00 98.00 103 LEU A O 1
ATOM 825 N N . PHE A 1 104 ? -6.985 2.562 16.430 1.00 98.06 104 PHE A N 1
ATOM 826 C CA . PHE A 1 104 ? -7.989 3.611 16.298 1.00 98.06 104 PHE A CA 1
ATOM 827 C C . PHE A 1 104 ? -9.298 3.076 15.707 1.00 98.06 104 PHE A C 1
ATOM 829 O O . PHE A 1 104 ? -10.362 3.267 16.295 1.00 98.06 104 PHE A O 1
ATOM 836 N N . LEU A 1 105 ? -9.237 2.361 14.578 1.00 97.94 105 LEU A N 1
ATOM 837 C CA . LEU A 1 105 ? -10.431 1.788 13.951 1.00 97.94 105 LEU A CA 1
ATOM 838 C C . LEU A 1 105 ? -11.081 0.718 14.836 1.00 97.94 105 LEU A C 1
ATOM 840 O O . LEU A 1 105 ? -12.305 0.586 14.860 1.00 97.94 105 LEU A O 1
ATOM 844 N N . ASP A 1 106 ? -10.311 -0.037 15.613 1.00 97.50 106 ASP A N 1
ATOM 845 C CA . ASP A 1 106 ? -10.897 -0.999 16.536 1.00 97.50 106 ASP A CA 1
ATOM 846 C C . ASP A 1 106 ? -11.682 -0.317 17.669 1.00 97.50 106 ASP A C 1
ATOM 848 O O . ASP A 1 106 ? -12.699 -0.868 18.098 1.00 97.50 106 ASP A O 1
ATOM 852 N N . GLN A 1 107 ? -11.273 0.882 18.096 1.00 98.06 107 GLN A N 1
ATOM 853 C CA . GLN A 1 107 ? -11.953 1.685 19.120 1.00 98.06 107 GLN A CA 1
ATOM 854 C C . GLN A 1 107 ? -13.129 2.511 18.571 1.00 98.06 107 GLN A C 1
ATOM 856 O O . GLN A 1 107 ? -14.124 2.696 19.273 1.00 98.06 107 GLN A O 1
ATOM 861 N N . CYS A 1 108 ? -13.049 2.977 17.325 1.00 97.12 108 CYS A N 1
ATOM 862 C CA . CYS A 1 108 ? -14.044 3.843 16.688 1.00 97.12 108 CYS A CA 1
ATOM 863 C C . CYS A 1 108 ? -14.812 3.086 15.594 1.00 97.12 108 CYS A C 1
ATOM 865 O O . CYS A 1 108 ? -14.482 3.150 14.408 1.00 97.12 108 CYS A O 1
ATOM 867 N N . LYS A 1 109 ? -15.837 2.327 15.999 1.00 95.38 109 LYS A N 1
ATOM 868 C CA . LYS A 1 109 ? -16.594 1.433 15.100 1.00 95.38 109 LYS A CA 1
ATOM 869 C C . LYS A 1 109 ? -17.477 2.153 14.077 1.00 95.38 109 LYS A C 1
ATOM 871 O O . LYS A 1 109 ? -17.874 1.534 13.100 1.00 95.38 109 LYS A O 1
ATOM 876 N N . ASP A 1 110 ? -17.772 3.425 14.301 1.00 96.69 110 ASP A N 1
ATOM 877 C CA . ASP A 1 110 ? -18.521 4.316 13.411 1.00 96.69 110 ASP A CA 1
ATOM 878 C C . ASP A 1 110 ? -17.638 5.013 12.363 1.00 96.69 110 ASP A C 1
ATOM 880 O O . ASP A 1 110 ? -18.139 5.798 11.559 1.00 96.69 110 ASP A O 1
ATOM 884 N N . ILE A 1 111 ? -16.329 4.737 12.369 1.00 95.81 111 ILE A N 1
ATOM 885 C CA . ILE A 1 111 ? -15.372 5.293 11.418 1.00 95.81 111 ILE A CA 1
ATOM 886 C C . ILE A 1 111 ? -14.955 4.229 10.401 1.00 95.81 111 ILE A C 1
ATOM 888 O O . ILE A 1 111 ? -14.484 3.140 10.759 1.00 95.81 111 ILE A O 1
ATOM 892 N N . ASP A 1 112 ? -15.091 4.598 9.127 1.00 95.00 112 ASP A N 1
ATOM 893 C CA . ASP A 1 112 ? -14.745 3.761 7.976 1.00 95.00 112 ASP A CA 1
ATOM 894 C C . ASP A 1 112 ? -13.314 3.990 7.478 1.00 95.00 112 ASP A C 1
ATOM 896 O O . ASP A 1 112 ? -12.710 3.082 6.916 1.00 95.00 112 ASP A O 1
ATOM 900 N N . ILE A 1 113 ? -12.763 5.198 7.648 1.00 95.19 113 ILE A N 1
ATOM 901 C CA . ILE A 1 113 ? -11.472 5.588 7.062 1.00 95.19 113 ILE A CA 1
ATOM 902 C C . ILE A 1 113 ? -10.650 6.382 8.074 1.00 95.19 113 ILE A C 1
ATOM 904 O O . ILE A 1 113 ? -11.135 7.350 8.662 1.00 95.19 113 ILE A O 1
ATOM 908 N N . VAL A 1 114 ? -9.382 6.008 8.228 1.00 95.31 114 VAL A N 1
ATOM 909 C CA . VAL A 1 114 ? -8.371 6.748 8.991 1.00 95.31 114 VAL A CA 1
ATOM 910 C C . VAL A 1 114 ? -7.149 6.986 8.109 1.00 95.31 114 VAL A C 1
ATOM 912 O O . VAL A 1 114 ? -6.841 6.175 7.240 1.00 95.31 114 VAL A O 1
ATOM 915 N N . PHE A 1 115 ? -6.454 8.104 8.304 1.00 93.50 115 PHE A N 1
ATOM 916 C CA . PHE A 1 115 ? -5.185 8.357 7.628 1.00 93.50 115 PHE A CA 1
ATOM 917 C C . PHE A 1 115 ? -4.247 9.213 8.474 1.00 93.50 115 PHE A C 1
ATOM 919 O O . PHE A 1 115 ? -4.677 10.070 9.254 1.00 93.50 115 PHE A O 1
ATOM 926 N N . GLY A 1 116 ? -2.949 8.981 8.298 1.00 88.44 116 GLY A N 1
ATOM 927 C CA . GLY A 1 116 ? -1.886 9.759 8.926 1.00 88.44 116 GLY A CA 1
ATOM 928 C C . GLY A 1 116 ? -1.496 11.009 8.136 1.00 88.44 116 GLY A C 1
ATOM 929 O O . GLY A 1 116 ? -1.809 11.165 6.954 1.00 88.44 116 GLY A O 1
ATOM 930 N N . LYS A 1 117 ? -0.737 11.894 8.790 1.00 87.25 117 LYS A N 1
ATOM 931 C CA . LYS A 1 117 ? 0.072 12.892 8.076 1.00 87.25 117 LYS A CA 1
ATOM 932 C C . LYS A 1 117 ? 1.183 12.176 7.303 1.00 87.25 117 LYS A C 1
ATOM 934 O O . LYS A 1 117 ? 1.620 11.108 7.717 1.00 87.25 117 LYS A O 1
ATOM 939 N N . PHE A 1 118 ? 1.665 12.803 6.241 1.00 87.69 118 PHE A N 1
ATOM 940 C CA . PHE A 1 118 ? 2.810 12.337 5.466 1.00 87.69 118 PHE A CA 1
ATOM 941 C C . PHE A 1 118 ? 3.810 13.481 5.279 1.00 87.69 118 PHE A C 1
ATOM 943 O O . PHE A 1 118 ? 3.477 14.645 5.518 1.00 87.69 118 PHE A O 1
ATOM 950 N N . GLN A 1 119 ? 5.028 13.127 4.888 1.00 89.44 119 GLN A N 1
ATOM 951 C CA . GLN A 1 119 ? 6.089 14.057 4.521 1.00 89.44 119 GLN A CA 1
ATOM 952 C C . GLN A 1 119 ? 6.533 13.726 3.098 1.00 89.44 119 GLN A C 1
ATOM 954 O O . GLN A 1 119 ? 6.524 12.559 2.715 1.00 89.44 119 GLN A O 1
ATOM 959 N N . GLU A 1 120 ? 6.908 14.741 2.327 1.00 90.25 120 GLU A N 1
ATOM 960 C CA . GLU A 1 120 ? 7.503 14.520 1.010 1.00 90.25 120 GLU A CA 1
ATOM 961 C C . GLU A 1 120 ? 8.984 14.176 1.168 1.00 90.25 120 GLU A C 1
ATOM 963 O O . GLU A 1 120 ? 9.690 14.784 1.977 1.00 90.25 120 GLU A O 1
ATOM 968 N N . ILE A 1 121 ? 9.450 13.215 0.377 1.00 91.12 121 ILE A N 1
ATOM 969 C CA . ILE A 1 121 ? 10.841 12.771 0.330 1.00 91.12 121 ILE A CA 1
ATOM 970 C C . ILE A 1 121 ? 11.291 12.905 -1.123 1.00 91.12 121 ILE A C 1
ATOM 972 O O . ILE A 1 121 ? 10.558 12.514 -2.029 1.00 91.12 121 ILE A O 1
ATOM 976 N N . ASP A 1 122 ? 12.450 13.517 -1.358 1.00 92.19 122 ASP A N 1
ATOM 977 C CA . ASP A 1 122 ? 13.023 13.586 -2.705 1.00 92.19 122 ASP A CA 1
ATOM 978 C C . ASP A 1 122 ? 13.870 12.351 -3.050 1.00 92.19 122 ASP A C 1
ATOM 980 O O . ASP A 1 122 ? 14.113 11.474 -2.219 1.00 92.19 122 ASP A O 1
ATOM 984 N N . GLU A 1 123 ? 14.357 12.283 -4.287 1.00 91.88 123 GLU A N 1
ATOM 985 C CA . GLU A 1 123 ? 15.172 11.170 -4.775 1.00 91.88 123 GLU A CA 1
ATOM 986 C C . GLU A 1 123 ? 16.505 10.980 -4.024 1.00 91.88 123 GLU A C 1
ATOM 988 O O . GLU A 1 123 ? 17.123 9.921 -4.128 1.00 91.88 123 GLU A O 1
A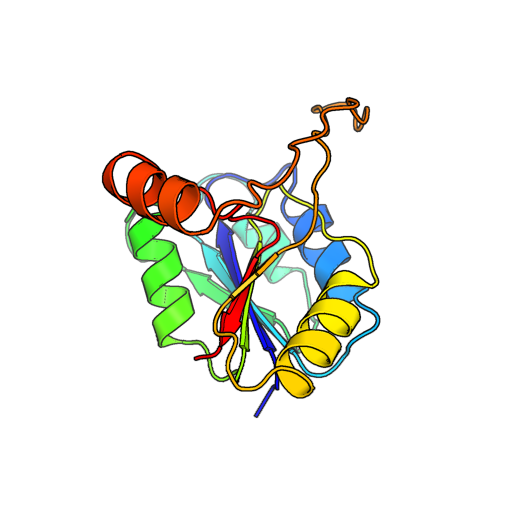TOM 993 N N . ASN A 1 124 ? 16.940 11.977 -3.244 1.00 91.81 124 ASN A N 1
ATOM 994 C CA . ASN A 1 124 ? 18.138 11.928 -2.408 1.00 91.81 124 ASN A CA 1
ATOM 995 C C . ASN A 1 124 ? 17.815 11.587 -0.941 1.00 91.81 124 ASN A C 1
ATOM 997 O O . ASN A 1 124 ? 18.695 11.681 -0.082 1.00 91.81 124 ASN A O 1
ATOM 1001 N N . ASN A 1 125 ? 16.578 11.173 -0.648 1.00 88.19 125 ASN A N 1
ATOM 1002 C CA . ASN A 1 125 ? 16.051 10.914 0.693 1.00 88.19 125 ASN A CA 1
ATOM 1003 C C . ASN A 1 125 ? 16.012 12.153 1.602 1.00 88.19 125 ASN A C 1
ATOM 1005 O O . ASN A 1 125 ? 16.028 12.032 2.831 1.00 88.19 125 ASN A O 1
ATOM 1009 N N . VAL A 1 126 ? 15.954 13.357 1.026 1.00 92.06 126 VAL A N 1
ATOM 1010 C CA . VAL A 1 126 ? 15.788 14.585 1.804 1.00 92.06 126 VAL A CA 1
ATOM 1011 C C . VAL A 1 126 ? 14.306 14.796 2.084 1.00 92.06 126 VAL A C 1
ATOM 1013 O O . VAL A 1 126 ? 13.488 14.942 1.175 1.00 92.06 126 VAL A O 1
ATOM 1016 N N . ILE A 1 127 ? 13.966 14.838 3.371 1.00 90.31 127 ILE A N 1
ATOM 1017 C CA . ILE A 1 127 ? 12.610 15.122 3.836 1.00 90.31 127 ILE A CA 1
ATOM 1018 C C . ILE A 1 127 ? 12.327 16.615 3.662 1.00 90.31 127 ILE A C 1
ATOM 1020 O O . ILE A 1 127 ? 13.033 17.463 4.214 1.00 90.31 127 ILE A O 1
ATOM 1024 N N . LYS A 1 128 ? 11.258 16.940 2.937 1.00 86.38 128 LYS A N 1
ATOM 1025 C CA . LYS A 1 128 ? 10.734 18.302 2.819 1.00 86.38 128 LYS A CA 1
ATOM 1026 C C . LYS A 1 128 ? 9.646 18.515 3.864 1.00 86.38 128 LYS A C 1
ATOM 1028 O O . LYS A 1 128 ? 8.721 17.714 4.005 1.00 86.38 128 LYS A O 1
ATOM 1033 N N . GLU A 1 129 ? 9.731 19.624 4.595 1.00 69.38 129 GLU A N 1
ATOM 1034 C CA . GLU A 1 129 ? 8.672 20.024 5.520 1.00 69.38 129 GLU A CA 1
ATOM 1035 C C . GLU A 1 129 ? 7.457 20.546 4.744 1.00 69.38 129 GLU A C 1
ATOM 1037 O O . GLU A 1 129 ? 7.296 21.744 4.518 1.00 69.38 129 GLU A O 1
ATOM 1042 N N . LEU A 1 130 ? 6.572 19.634 4.348 1.00 65.69 130 LEU A N 1
ATOM 1043 C CA . LEU A 1 130 ? 5.214 19.965 3.941 1.00 65.69 130 LEU A CA 1
ATOM 1044 C C . LEU A 1 130 ? 4.224 19.413 4.961 1.00 65.69 130 LEU A C 1
ATOM 1046 O O . LEU A 1 130 ? 4.118 18.212 5.187 1.00 65.69 130 LEU A O 1
ATOM 1050 N N . TYR A 1 131 ? 3.469 20.322 5.575 1.00 62.62 131 TYR A N 1
ATOM 1051 C CA . TYR A 1 131 ? 2.379 19.976 6.475 1.00 62.62 131 TYR A CA 1
ATOM 1052 C C . TYR A 1 131 ? 1.047 20.199 5.769 1.00 62.62 131 TYR A C 1
ATOM 1054 O O . TYR A 1 131 ? 0.510 21.310 5.746 1.00 62.62 131 TYR A O 1
ATOM 1062 N N . HIS A 1 132 ? 0.450 19.126 5.256 1.00 68.25 132 HIS A N 1
ATOM 1063 C CA . HIS A 1 132 ? -0.969 19.164 4.929 1.00 68.25 132 HIS A CA 1
ATOM 1064 C C . HIS A 1 132 ? -1.773 19.185 6.228 1.00 68.25 132 HIS A C 1
ATOM 1066 O O . HIS A 1 132 ? -1.848 18.203 6.969 1.00 68.25 132 HIS A O 1
ATOM 1072 N N . THR A 1 133 ? -2.366 20.340 6.534 1.00 72.94 133 THR A N 1
ATOM 1073 C CA . THR A 1 133 ? -3.288 20.444 7.664 1.00 72.94 133 THR A CA 1
ATOM 1074 C C . THR A 1 133 ? -4.607 19.785 7.264 1.00 72.94 133 THR A C 1
ATOM 1076 O O . THR A 1 133 ? -5.224 20.233 6.293 1.00 72.94 133 THR A O 1
ATOM 1079 N N . PRO A 1 134 ? -5.059 18.740 7.981 1.00 77.88 134 PRO A N 1
ATOM 1080 C CA . PRO A 1 134 ? -6.310 18.082 7.651 1.00 77.88 134 PRO A CA 1
ATOM 1081 C C . PRO A 1 134 ? -7.470 19.067 7.792 1.00 77.88 134 PRO A C 1
ATOM 1083 O O . PRO A 1 134 ? -7.525 19.874 8.728 1.00 77.88 134 PRO A O 1
ATOM 1086 N N . LEU A 1 135 ? -8.410 18.994 6.852 1.00 85.00 135 LEU A N 1
ATOM 1087 C CA . LEU A 1 135 ? -9.661 19.733 6.949 1.00 85.00 135 LEU A CA 1
ATOM 1088 C C . LEU A 1 135 ? -10.433 19.218 8.168 1.00 85.00 135 LEU A C 1
ATOM 1090 O O . LEU A 1 135 ? -10.538 18.015 8.369 1.00 85.00 135 LEU A O 1
ATOM 1094 N N . LYS A 1 136 ? -10.967 20.130 8.985 1.00 87.31 136 LYS A N 1
ATOM 1095 C CA . LYS A 1 136 ? -11.696 19.775 10.218 1.00 87.31 136 LYS A CA 1
ATOM 1096 C C . LYS A 1 136 ? -13.203 20.000 10.131 1.00 87.31 136 LYS A C 1
ATOM 1098 O O . LYS A 1 136 ? -13.939 19.508 10.974 1.00 87.31 136 LYS A O 1
ATOM 1103 N N . ASN A 1 137 ? -13.667 20.776 9.150 1.00 92.38 137 ASN A N 1
ATOM 1104 C CA . ASN A 1 137 ? -15.082 21.102 9.000 1.00 92.38 137 ASN A CA 1
ATOM 1105 C C . ASN A 1 137 ? -15.785 20.035 8.135 1.00 92.38 137 ASN A C 1
ATOM 1107 O O . ASN A 1 137 ? -15.462 19.943 6.947 1.00 92.38 137 ASN A O 1
ATOM 1111 N N . PRO A 1 138 ? -16.766 19.280 8.670 1.00 91.06 138 PRO A N 1
ATOM 1112 C CA . PRO A 1 138 ? -17.423 18.198 7.932 1.00 91.06 138 PRO A CA 1
ATOM 1113 C C . PRO A 1 138 ? -18.155 18.651 6.663 1.00 91.06 138 PRO A C 1
ATOM 1115 O O . PRO A 1 138 ? -18.101 17.967 5.643 1.00 91.06 138 PRO A O 1
ATOM 1118 N N . LEU A 1 139 ? -18.804 19.821 6.686 1.00 93.50 139 LEU A N 1
ATOM 1119 C CA . LEU A 1 139 ? -19.490 20.364 5.507 1.00 93.50 139 LEU A CA 1
ATOM 1120 C C . LEU A 1 139 ? -18.490 20.732 4.412 1.00 93.50 139 LEU A C 1
ATOM 1122 O O . LEU A 1 139 ? -18.735 20.476 3.235 1.00 93.50 139 LEU A O 1
ATOM 1126 N N . PHE A 1 140 ? -17.344 21.289 4.801 1.00 92.12 140 PHE A N 1
ATOM 1127 C CA . PHE A 1 140 ? -16.293 21.635 3.854 1.00 92.12 140 PHE A CA 1
ATOM 1128 C C . PHE A 1 140 ? -15.618 20.396 3.259 1.00 92.12 140 PHE A C 1
ATOM 1130 O O . PHE A 1 140 ? -15.380 20.364 2.055 1.00 92.12 140 PHE A O 1
ATOM 1137 N N . ILE A 1 141 ? -15.364 19.363 4.069 1.00 91.06 141 ILE A N 1
ATOM 1138 C CA . ILE A 1 141 ? -14.877 18.054 3.599 1.00 91.06 141 ILE A CA 1
ATOM 1139 C C . ILE A 1 141 ? -15.858 17.474 2.577 1.00 91.06 141 ILE A C 1
ATOM 1141 O O . ILE A 1 141 ? -15.455 17.136 1.466 1.00 91.06 141 ILE A O 1
ATOM 1145 N N . LYS A 1 142 ? -17.155 17.447 2.910 1.00 90.56 142 LYS A N 1
ATOM 1146 C CA . LYS A 1 142 ? -18.208 16.944 2.019 1.00 90.56 142 LYS A CA 1
ATOM 1147 C C . LYS A 1 142 ? -18.272 17.719 0.703 1.00 90.56 142 LYS A C 1
ATOM 1149 O O . LYS A 1 142 ? -18.367 17.109 -0.355 1.00 90.56 142 LYS A O 1
ATOM 1154 N N . ALA A 1 143 ? -18.187 19.048 0.753 1.00 93.38 143 ALA A N 1
ATOM 1155 C CA . ALA A 1 143 ? -18.164 19.880 -0.447 1.00 93.38 143 ALA A CA 1
ATOM 1156 C C . ALA A 1 143 ? -16.902 19.642 -1.293 1.00 93.38 143 ALA A C 1
ATOM 1158 O O . ALA A 1 143 ? -16.981 19.586 -2.517 1.00 93.38 143 ALA A O 1
ATOM 1159 N N . LYS A 1 144 ? -15.737 19.473 -0.654 1.00 91.44 144 LYS A N 1
ATOM 1160 C CA . LYS A 1 144 ? -14.467 19.191 -1.335 1.00 91.44 144 LYS A CA 1
ATOM 1161 C C . LYS A 1 144 ? -14.472 17.845 -2.049 1.00 91.44 144 LYS A C 1
ATOM 1163 O O . LYS A 1 144 ? -14.013 17.808 -3.186 1.00 91.44 144 LYS A O 1
ATOM 1168 N N . LEU A 1 145 ? -15.023 16.805 -1.422 1.00 90.44 145 LEU A N 1
ATOM 1169 C CA . LEU A 1 145 ? -15.121 15.456 -1.992 1.00 90.44 145 LEU A CA 1
ATOM 1170 C C . LEU A 1 145 ? -15.886 15.412 -3.325 1.00 90.44 145 LEU A C 1
ATOM 1172 O O . LEU A 1 145 ? -15.645 14.520 -4.128 1.00 90.44 145 LEU A O 1
ATOM 1176 N N . LEU A 1 146 ? -16.757 16.390 -3.605 1.00 91.38 146 LEU A N 1
ATOM 1177 C CA . LEU A 1 146 ? -17.439 16.505 -4.902 1.00 91.38 146 LEU A CA 1
ATOM 1178 C C . LEU A 1 146 ? -16.509 16.931 -6.049 1.00 91.38 146 LEU A C 1
ATOM 1180 O O . LEU A 1 146 ? -16.874 16.785 -7.212 1.00 91.38 146 LEU A O 1
ATOM 1184 N N . VAL A 1 147 ? -15.349 17.511 -5.735 1.00 92.19 147 VAL A N 1
ATOM 1185 C CA . VAL A 1 147 ? -14.448 18.136 -6.718 1.00 92.19 147 VAL A CA 1
ATOM 1186 C C . VAL A 1 147 ? -13.067 17.490 -6.711 1.00 92.19 147 VAL A C 1
ATOM 1188 O O . VAL A 1 147 ? -12.404 17.447 -7.743 1.00 92.19 147 VAL A O 1
ATOM 1191 N N . LYS A 1 148 ? -12.602 17.015 -5.553 1.00 87.25 148 LYS A N 1
ATOM 1192 C CA . LYS A 1 148 ? -11.316 16.336 -5.420 1.00 87.25 148 LYS A CA 1
ATOM 1193 C C . LYS A 1 148 ? -11.282 15.417 -4.210 1.00 87.25 148 LYS A C 1
ATOM 1195 O O . LYS A 1 148 ? -11.935 15.687 -3.201 1.00 87.25 148 LYS A O 1
ATOM 1200 N N . ASP A 1 149 ? -10.416 14.419 -4.283 1.00 82.50 149 ASP A N 1
ATOM 1201 C CA . ASP A 1 149 ? -10.085 13.617 -3.119 1.00 82.50 149 ASP A CA 1
ATOM 1202 C C . ASP A 1 149 ? -9.384 14.471 -2.045 1.00 82.50 149 ASP A C 1
ATOM 1204 O O . ASP A 1 149 ? -8.594 15.383 -2.330 1.00 82.50 149 ASP A O 1
ATOM 1208 N N . VAL A 1 150 ? -9.743 14.214 -0.793 1.00 86.06 150 VAL A N 1
ATOM 1209 C CA . VAL A 1 150 ? -9.150 14.830 0.402 1.00 86.06 150 VAL A CA 1
ATOM 1210 C C . VAL A 1 150 ? -8.523 13.794 1.328 1.00 86.06 150 VAL A C 1
ATOM 1212 O O . VAL A 1 150 ? -7.989 14.171 2.371 1.00 86.06 150 VAL A O 1
ATOM 1215 N N . ILE A 1 151 ? -8.590 12.519 0.950 1.00 86.62 151 ILE A N 1
ATOM 1216 C CA . ILE A 1 151 ? -7.986 11.395 1.644 1.00 86.62 151 ILE A CA 1
ATOM 1217 C C . ILE A 1 151 ? -6.612 11.158 1.003 1.00 86.62 151 ILE A C 1
ATOM 1219 O O . ILE A 1 151 ? -6.518 10.960 -0.207 1.00 86.62 151 ILE A O 1
ATOM 1223 N N . PRO A 1 152 ? -5.513 11.224 1.767 1.00 84.19 152 PRO A N 1
ATOM 1224 C CA . PRO A 1 152 ? -4.195 10.890 1.248 1.00 84.19 152 PRO A CA 1
ATOM 1225 C C . PRO A 1 152 ? -4.087 9.384 0.988 1.00 84.19 152 PRO A C 1
ATOM 1227 O O . PRO A 1 152 ? -4.243 8.586 1.911 1.00 84.19 152 PRO A O 1
ATOM 1230 N N . ASN A 1 153 ? -3.778 8.993 -0.249 1.00 82.81 153 ASN A N 1
ATOM 1231 C CA . ASN A 1 153 ? -3.711 7.581 -0.632 1.00 82.81 153 ASN A CA 1
ATOM 1232 C C . ASN A 1 153 ? -2.633 6.804 0.139 1.00 82.81 153 ASN A C 1
ATOM 1234 O O . ASN A 1 153 ? -2.952 5.802 0.768 1.00 82.81 153 ASN A O 1
ATOM 1238 N N . GLY A 1 154 ? -1.381 7.267 0.153 1.00 83.12 154 GLY A N 1
ATOM 1239 C CA . GLY A 1 154 ? -0.262 6.503 0.724 1.00 83.12 154 GLY A CA 1
ATOM 1240 C C . GLY A 1 154 ? -0.341 6.240 2.235 1.00 83.12 154 GLY A C 1
ATOM 1241 O O . GLY A 1 154 ? 0.342 5.345 2.726 1.00 83.12 154 GLY A O 1
ATOM 1242 N N . SER A 1 155 ? -1.179 6.972 2.981 1.00 90.06 155 SER A N 1
ATOM 1243 C CA . SER A 1 155 ? -1.293 6.874 4.445 1.00 90.06 155 SER A CA 1
ATOM 1244 C C . SER A 1 155 ? -2.675 6.459 4.949 1.00 90.06 155 SER A C 1
ATOM 1246 O O . SER A 1 155 ? -2.925 6.576 6.145 1.00 90.06 155 SER A O 1
ATOM 1248 N N . CYS A 1 156 ? -3.591 6.019 4.081 1.00 94.44 156 CYS A N 1
ATOM 1249 C CA . CYS A 1 156 ? -4.953 5.679 4.495 1.00 94.44 156 CYS A CA 1
ATOM 1250 C C . CYS A 1 156 ? -5.158 4.184 4.773 1.00 94.44 156 CYS A C 1
ATOM 1252 O O . CYS A 1 156 ? -4.534 3.312 4.155 1.00 94.44 156 CYS A O 1
ATOM 1254 N N . MET A 1 157 ? -6.068 3.911 5.708 1.00 97.81 157 MET A N 1
ATOM 1255 C CA . MET A 1 157 ? -6.606 2.596 6.027 1.00 97.81 157 MET A CA 1
ATOM 1256 C C . MET A 1 157 ? -8.137 2.660 6.055 1.00 97.81 157 MET A C 1
ATOM 1258 O O . MET A 1 157 ? -8.725 3.536 6.693 1.00 97.81 157 MET A O 1
ATOM 1262 N N . TYR A 1 158 ? -8.764 1.711 5.368 1.00 97.31 158 TYR A N 1
ATOM 1263 C CA . TYR A 1 158 ? -10.208 1.566 5.224 1.00 97.31 158 TYR A CA 1
ATOM 1264 C C . TYR A 1 158 ? -10.692 0.345 5.999 1.00 97.31 158 TYR A C 1
ATOM 1266 O O . TYR A 1 158 ? -10.035 -0.698 6.000 1.00 97.31 158 TYR A O 1
ATOM 1274 N N . ARG A 1 159 ? -11.879 0.445 6.588 1.00 96.81 159 ARG A N 1
ATOM 1275 C CA . ARG A 1 159 ? -12.687 -0.700 7.004 1.00 96.81 159 ARG A CA 1
ATOM 1276 C C . ARG A 1 159 ? -13.377 -1.301 5.781 1.00 96.81 159 ARG A C 1
ATOM 1278 O O . ARG A 1 159 ? -13.977 -0.564 5.000 1.00 96.81 159 ARG A O 1
ATOM 1285 N N . LYS A 1 160 ? -13.242 -2.616 5.608 1.00 90.19 160 LYS A N 1
ATOM 1286 C CA . LYS A 1 160 ? -13.905 -3.375 4.543 1.00 90.19 160 LYS A CA 1
ATOM 1287 C C . LYS A 1 160 ? -15.365 -3.676 4.877 1.00 90.19 160 LYS A C 1
ATOM 1289 O O . LYS A 1 160 ? -15.665 -3.886 6.074 1.00 90.19 160 LYS A O 1
#

Solvent-accessible surface area (backbone atoms only — not comparable to full-atom values): 9096 Å² total; per-residue (Å²): 129,38,51,30,20,34,36,26,40,35,62,64,32,56,92,32,35,64,56,21,50,50,24,58,76,57,26,70,52,74,59,45,33,40,33,37,30,32,39,58,50,86,52,58,32,62,60,58,59,68,67,58,82,57,86,46,56,46,81,44,69,47,95,53,75,65,53,69,70,52,38,42,50,52,38,59,74,71,48,69,27,55,28,42,31,38,37,46,31,78,43,74,55,64,45,56,50,65,42,53,52,50,54,49,46,72,73,38,80,91,51,53,71,52,66,62,85,70,68,51,64,50,99,82,69,50,74,46,96,51,81,79,76,78,84,82,52,66,69,57,51,58,60,40,58,78,79,40,86,85,73,60,61,63,46,24,37,32,58,110

pLDDT: mean 94.57, std 6.62, range [62.62, 98.81]

InterPro domains:
  IPR001173 Glycosyltransferase 2-like [PF00535] (5-146)
  IPR029044 Nucleotide-diphospho-sugar transferases [G3DSA:3.90.550.10] (1-160)
  IPR029044 Nucleotide-diphospho-sugar transferases [SSF53448] (3-160)
  IPR050834 Glycosyltransferase 2 family enzymes [PTHR43685] (2-135)

Nearest PDB structures (foldseek):
  6p61-assembly3_C  TM=9.074E-01  e=7.373E-13  Leptospira borgpetersenii serovar Hardjo-bovis str. JB197
  6p61-assembly2_B  TM=9.080E-01  e=1.396E-12  Leptospira borgpetersenii serovar Hardjo-bovis str. JB197
  8vh8-assembly4_D  TM=8.968E-01  e=5.318E-11  Pasteurella multocida
  8vh8-assembly2_B  TM=8.868E-01  e=9.448E-11  Pasteurella multocida
  6h4m-assembly4_Q  TM=7.919E-01  e=2.624E-10  Staphylococcus aureus subsp. aureus N315

Mean predicted aligned error: 3.62 Å

Radius of gyration: 15.87 Å; Cα contacts (8 Å, |Δi|>4): 290; chains: 1; bounding box: 38×37×39 Å

Foldseek 3Di:
DAAEEEEEEDAQLVLQLLQAVVLVPLAPDDRYAYEYEYQPHPDCNVVSLVVDPDPSYDYHYDPHRPDDVVSRVVSVVVDPHQKYAYAYSRDHDHNHQVVVQVVVCVVVVVDFKDFDWDWDADPVRDTDPDTDDQDDDPVVQVVVVVPDDRGDRRTMMGGD

Organism: NCBI:txid2044587